Protein AF-A0A1Q8X0K1-F1 (afdb_monomer)

Mean predicted aligned error: 6.9 Å

Foldseek 3Di:
DDPVVVLVVLLVVLVVLLVVLVVCLVVVVLVVSVVSLVVSLVSLVPRPDLLSSLLSLLSSLLSCVSSVNPVVSVVSNVVSLVSLVPPPPLVSSLSSLVSSLVSCVVSVNVVSSVVSVVVNVD

Solvent-accessible surface area (backbone atoms only — not comparable to full-atom values): 6151 Å² total; per-residue (Å²): 138,54,75,66,56,61,50,50,50,45,54,52,48,31,52,53,33,49,53,50,24,56,51,28,51,75,71,64,38,56,71,59,21,50,56,39,44,54,51,24,44,56,44,22,73,68,44,84,50,51,53,59,20,21,40,41,26,25,51,41,16,37,51,31,44,72,75,67,38,50,72,58,15,50,54,33,39,53,51,18,49,54,44,26,68,69,40,83,50,64,66,59,20,49,53,25,40,53,41,35,30,52,38,25,54,74,56,67,38,60,72,61,26,50,55,42,51,54,67,65,76,108

InterPro domains:
  IPR011990 Tetratricopeptide-like helical domain superfamily [G3DSA:1.25.40.10] (1-122)

pLDDT: mean 80.06, std 11.61, range [51.97, 95.69]

Secondary structure (DSSP, 8-state):
--HHHHHHHHHHHHHHHHHHHHHHHHHT-HHHHHHHHHHHHHHHHT-SSHHHHHHHHHHHHHHHHHTT-HHHHHHHHHHHHHHHHT-SSHHHHHHHHHHHHHHHHHTT-HHHHHHHHHHHH-

Structure (mmCIF, N/CA/C/O backbone):
data_AF-A0A1Q8X0K1-F1
#
_entry.id   AF-A0A1Q8X0K1-F1
#
loop_
_atom_site.group_PDB
_atom_site.id
_atom_site.type_symbol
_atom_site.label_atom_id
_atom_site.label_alt_id
_atom_site.label_comp_id
_atom_site.label_asym_id
_atom_site.label_entity_id
_atom_site.label_seq_id
_atom_site.pdbx_PDB_ins_code
_atom_site.Cartn_x
_atom_site.Cartn_y
_atom_site.Cartn_z
_atom_site.occupancy
_atom_site.B_iso_or_equiv
_atom_site.auth_seq_id
_atom_site.auth_comp_id
_atom_site.auth_asym_id
_atom_site.auth_atom_id
_atom_site.pdbx_PDB_model_num
ATOM 1 N N . MET A 1 1 ? 26.775 3.082 4.727 1.00 51.97 1 MET A N 1
ATOM 2 C CA . MET A 1 1 ? 25.410 2.647 4.370 1.00 51.97 1 MET A CA 1
ATOM 3 C C . MET A 1 1 ? 25.112 3.097 2.954 1.00 51.97 1 MET A C 1
ATOM 5 O O . MET A 1 1 ? 25.018 4.285 2.679 1.00 51.97 1 MET A O 1
ATOM 9 N N . ASP A 1 2 ? 25.055 2.133 2.061 1.00 63.84 2 ASP A N 1
ATOM 10 C CA . ASP A 1 2 ? 24.779 2.228 0.635 1.00 63.84 2 ASP A CA 1
ATOM 11 C C . ASP A 1 2 ? 23.272 2.379 0.349 1.00 63.84 2 ASP A C 1
ATOM 13 O O . ASP A 1 2 ? 22.414 2.046 1.171 1.00 63.84 2 ASP A O 1
ATOM 17 N N . ALA A 1 3 ? 22.932 2.921 -0.826 1.00 58.97 3 ALA A N 1
ATOM 18 C CA . ALA A 1 3 ? 21.547 3.209 -1.212 1.00 58.97 3 ALA A CA 1
ATOM 19 C C . ALA A 1 3 ? 20.652 1.954 -1.219 1.00 58.97 3 ALA A C 1
ATOM 21 O O . ALA A 1 3 ? 19.461 2.056 -0.931 1.00 58.97 3 ALA A O 1
ATOM 22 N N . ALA A 1 4 ? 21.224 0.776 -1.492 1.00 58.09 4 ALA A N 1
ATOM 23 C CA . ALA A 1 4 ? 20.524 -0.505 -1.452 1.00 58.09 4 ALA A CA 1
ATOM 24 C C . ALA A 1 4 ? 20.075 -0.882 -0.028 1.00 58.09 4 ALA A C 1
ATOM 26 O O . ALA A 1 4 ? 18.938 -1.325 0.152 1.00 58.09 4 ALA A O 1
ATOM 27 N N . GLY A 1 5 ? 20.916 -0.627 0.983 1.00 61.31 5 GLY A N 1
ATOM 28 C CA . GLY A 1 5 ? 20.589 -0.846 2.393 1.00 61.31 5 GLY A CA 1
ATOM 29 C C . GLY A 1 5 ? 19.405 0.003 2.855 1.00 61.31 5 GLY A C 1
ATOM 30 O O . GLY A 1 5 ? 18.452 -0.529 3.410 1.00 61.31 5 GLY A O 1
ATOM 31 N N . GLN A 1 6 ? 19.388 1.298 2.516 1.00 61.44 6 GLN A N 1
ATOM 32 C CA . GLN A 1 6 ? 18.273 2.185 2.883 1.00 61.44 6 GLN A CA 1
ATOM 33 C C . GLN A 1 6 ? 16.952 1.864 2.159 1.00 61.44 6 GLN A C 1
ATOM 35 O O . GLN A 1 6 ? 15.883 2.277 2.606 1.00 61.44 6 GLN A O 1
ATOM 40 N N . ILE A 1 7 ? 17.000 1.219 0.988 1.00 59.47 7 ILE A N 1
ATOM 41 C CA . ILE A 1 7 ? 15.792 0.778 0.272 1.00 59.47 7 ILE A CA 1
ATOM 42 C C . ILE A 1 7 ? 15.248 -0.500 0.912 1.00 59.47 7 ILE A C 1
ATOM 44 O O . ILE A 1 7 ? 14.035 -0.625 1.065 1.00 59.47 7 ILE A O 1
ATOM 48 N N . LYS A 1 8 ? 16.131 -1.434 1.289 1.00 62.84 8 LYS A N 1
ATOM 49 C CA . LYS A 1 8 ? 15.742 -2.667 1.980 1.00 62.84 8 LYS A CA 1
ATOM 50 C C . LYS A 1 8 ? 15.114 -2.358 3.342 1.00 62.84 8 LYS A C 1
ATOM 52 O O . LYS A 1 8 ? 14.017 -2.831 3.600 1.00 62.84 8 LYS A O 1
ATOM 57 N N . ASP A 1 9 ? 15.749 -1.477 4.109 1.00 77.25 9 ASP A N 1
ATOM 58 C CA . ASP A 1 9 ? 15.280 -1.005 5.417 1.00 77.25 9 ASP A CA 1
ATOM 59 C C . ASP A 1 9 ? 13.871 -0.386 5.333 1.00 77.25 9 ASP A C 1
ATOM 61 O O . ASP A 1 9 ? 12.953 -0.779 6.044 1.00 77.25 9 ASP A O 1
ATOM 65 N N . ARG A 1 10 ? 13.625 0.491 4.347 1.00 81.44 10 ARG A N 1
ATOM 66 C CA . ARG A 1 10 ? 12.288 1.082 4.153 1.00 81.44 10 ARG A CA 1
ATOM 67 C C . ARG A 1 10 ? 11.222 0.071 3.740 1.00 81.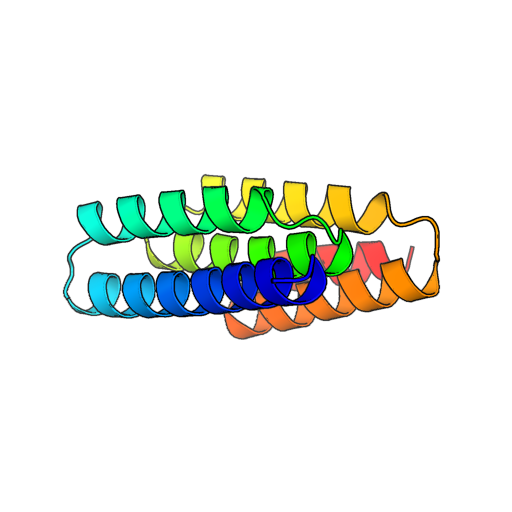44 10 ARG A C 1
ATOM 69 O O . ARG A 1 10 ? 10.071 0.234 4.124 1.00 81.44 10 ARG A O 1
ATOM 76 N N . GLN A 1 11 ? 11.567 -0.933 2.938 1.00 81.56 11 GLN A N 1
ATOM 77 C CA . GLN A 1 11 ? 10.602 -1.955 2.529 1.00 81.56 11 GLN A CA 1
ATOM 78 C C . GLN A 1 11 ? 10.232 -2.870 3.702 1.00 81.56 11 GLN A C 1
ATOM 80 O O . GLN A 1 11 ? 9.059 -3.172 3.893 1.00 81.56 11 GLN A O 1
ATOM 85 N N . GLU A 1 12 ? 11.223 -3.267 4.494 1.00 85.81 12 GLU A N 1
ATOM 86 C CA . GLU A 1 12 ? 11.029 -4.046 5.719 1.00 85.81 12 GLU A CA 1
ATOM 87 C C . GLU A 1 12 ? 10.219 -3.249 6.752 1.00 85.81 12 GLU A C 1
ATOM 89 O O . GLU A 1 12 ? 9.287 -3.775 7.353 1.00 85.81 12 GLU A O 1
ATOM 94 N N . CYS A 1 13 ? 10.465 -1.940 6.850 1.00 89.19 13 CYS A N 1
ATOM 95 C CA . CYS A 1 13 ? 9.675 -1.026 7.667 1.00 89.19 13 CYS A CA 1
ATOM 96 C C . CYS A 1 13 ? 8.194 -0.980 7.249 1.00 89.19 13 CYS A C 1
ATOM 98 O O . CYS A 1 13 ? 7.330 -1.055 8.117 1.00 89.19 13 CYS A O 1
ATOM 100 N N . VAL A 1 14 ? 7.873 -0.922 5.946 1.00 90.19 14 VAL A N 1
ATOM 101 C CA . VAL A 1 14 ? 6.467 -0.983 5.488 1.00 90.19 14 VAL A CA 1
ATOM 102 C C . VAL A 1 14 ? 5.802 -2.289 5.917 1.00 90.19 14 VAL A C 1
ATOM 104 O O . VAL A 1 14 ? 4.667 -2.249 6.379 1.00 90.19 14 VAL A O 1
ATOM 107 N N . GLN A 1 15 ? 6.497 -3.424 5.800 1.00 87.88 15 GLN A N 1
ATOM 108 C CA . GLN A 1 15 ? 5.940 -4.717 6.204 1.00 87.88 15 GLN A CA 1
ATOM 109 C C . GLN A 1 15 ? 5.616 -4.743 7.700 1.00 87.88 15 GLN A C 1
ATOM 111 O O . GLN A 1 15 ? 4.506 -5.096 8.078 1.00 87.88 15 GLN A O 1
ATOM 116 N N . ILE A 1 16 ? 6.554 -4.293 8.537 1.00 91.56 16 ILE A N 1
ATOM 117 C CA . ILE A 1 16 ? 6.353 -4.223 9.989 1.00 91.56 16 ILE A CA 1
ATOM 118 C C . ILE A 1 16 ? 5.159 -3.325 10.324 1.00 91.56 16 ILE A C 1
ATOM 120 O O . ILE A 1 16 ? 4.335 -3.684 11.158 1.00 91.56 16 ILE A O 1
ATOM 124 N N . LEU A 1 17 ? 5.042 -2.164 9.674 1.00 92.38 17 LEU A N 1
ATOM 125 C CA . LEU A 1 17 ? 3.926 -1.248 9.909 1.00 92.38 17 LEU A CA 1
ATOM 126 C C . LEU A 1 17 ? 2.584 -1.878 9.514 1.00 92.38 17 LEU A C 1
ATOM 128 O O . LEU A 1 17 ? 1.624 -1.754 10.264 1.00 92.38 17 LEU A O 1
ATOM 132 N N . VAL A 1 18 ? 2.523 -2.585 8.383 1.00 89.50 18 VAL A N 1
ATOM 133 C CA . VAL A 1 18 ? 1.327 -3.325 7.945 1.00 89.50 18 VAL A CA 1
ATOM 134 C C . VAL A 1 18 ? 0.921 -4.386 8.970 1.00 89.50 18 VAL A C 1
ATOM 136 O O . VAL A 1 18 ? -0.254 -4.469 9.331 1.00 89.50 18 VAL A O 1
ATOM 139 N N . ASP A 1 19 ? 1.884 -5.143 9.495 1.00 89.50 19 ASP A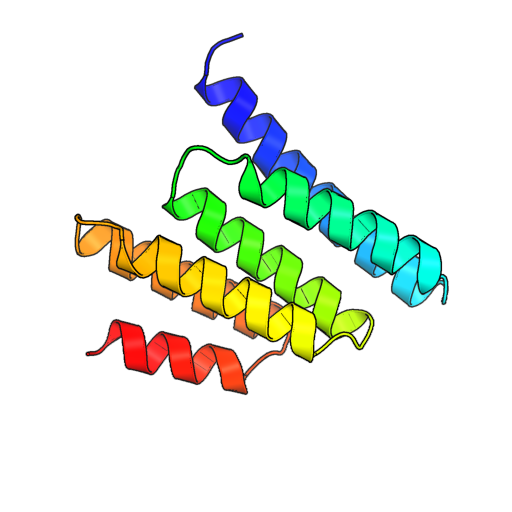 N 1
ATOM 140 C CA . ASP A 1 19 ? 1.625 -6.168 10.509 1.00 89.50 19 ASP A CA 1
ATOM 141 C C . ASP A 1 19 ? 1.103 -5.539 11.816 1.00 89.50 19 ASP A C 1
ATOM 143 O O . ASP A 1 19 ? 0.151 -6.043 12.416 1.00 89.50 19 ASP A O 1
ATOM 147 N N . VAL A 1 20 ? 1.668 -4.395 12.228 1.00 91.12 20 VAL A N 1
ATOM 148 C CA . VAL A 1 20 ? 1.199 -3.628 13.396 1.00 91.12 20 VAL A CA 1
ATOM 149 C C . VAL A 1 20 ? -0.241 -3.152 13.206 1.00 91.12 20 VAL A C 1
ATOM 151 O O . VAL A 1 20 ? -1.037 -3.290 14.133 1.00 91.12 20 VAL A O 1
ATOM 154 N N . VAL A 1 21 ? -0.615 -2.653 12.022 1.00 89.50 21 VAL A N 1
ATOM 155 C CA . VAL A 1 21 ? -2.013 -2.269 11.745 1.00 89.50 21 VAL A CA 1
ATOM 156 C C . VAL A 1 21 ? -2.946 -3.464 11.934 1.00 89.50 21 VAL A C 1
ATOM 158 O O . VAL A 1 21 ? -3.969 -3.332 12.604 1.00 89.50 21 VAL A O 1
ATOM 161 N N . GLY A 1 22 ? -2.576 -4.640 11.419 1.00 86.81 22 GLY A N 1
ATOM 162 C CA . GLY A 1 22 ? -3.369 -5.861 11.586 1.00 86.81 22 GLY A CA 1
ATOM 163 C C . GLY A 1 22 ? -3.573 -6.256 13.054 1.00 86.81 22 GLY A C 1
ATOM 164 O O . GLY A 1 22 ? -4.659 -6.702 13.427 1.00 86.81 22 GLY A O 1
ATOM 165 N N . ILE A 1 23 ? -2.563 -6.052 13.904 1.00 90.75 23 ILE A N 1
ATOM 166 C CA . ILE A 1 23 ? -2.660 -6.286 15.354 1.00 90.75 23 ILE A CA 1
ATOM 167 C C . ILE A 1 23 ? -3.606 -5.268 16.008 1.00 90.75 23 ILE A C 1
ATOM 169 O O . ILE A 1 23 ? -4.504 -5.667 16.749 1.00 90.75 23 ILE A O 1
ATOM 173 N N . LEU A 1 24 ? -3.457 -3.976 15.702 1.00 91.25 24 LEU A N 1
ATOM 174 C CA . LEU A 1 24 ? -4.302 -2.907 16.257 1.00 91.25 24 LEU A CA 1
ATOM 175 C C . LEU A 1 24 ? -5.777 -3.086 15.868 1.00 91.25 24 LEU A C 1
ATOM 177 O O . LEU A 1 24 ? -6.667 -2.914 16.700 1.00 91.25 24 LEU A O 1
ATOM 181 N N . VAL A 1 25 ? -6.049 -3.518 14.632 1.00 87.81 25 VAL A N 1
ATOM 182 C CA . VAL A 1 25 ? -7.407 -3.866 14.177 1.00 87.81 25 VAL A CA 1
ATOM 183 C C . VAL A 1 25 ? -7.998 -5.002 15.007 1.00 87.81 25 VAL A C 1
ATOM 185 O O . VAL A 1 25 ? -9.145 -4.906 15.440 1.00 87.81 25 VAL A O 1
ATOM 188 N N . GLN A 1 26 ? -7.223 -6.057 15.282 1.00 89.69 26 GLN A N 1
ATOM 189 C CA . GLN A 1 26 ? -7.677 -7.170 16.127 1.00 89.69 26 GLN A CA 1
ATOM 190 C C . GLN A 1 26 ? -7.943 -6.741 17.575 1.00 89.69 26 GLN A C 1
ATOM 192 O O . GLN A 1 26 ? -8.816 -7.308 18.230 1.00 89.69 26 GLN A O 1
ATOM 197 N N . MET A 1 27 ? -7.219 -5.734 18.067 1.00 91.56 27 MET A N 1
ATOM 198 C CA . MET A 1 27 ? -7.425 -5.139 19.391 1.00 91.56 27 MET A CA 1
ATOM 199 C C . MET A 1 27 ? -8.595 -4.141 19.431 1.00 91.56 27 MET A C 1
ATOM 201 O O . MET A 1 27 ? -9.016 -3.738 20.513 1.00 91.56 27 MET A O 1
ATOM 205 N N . GLY A 1 28 ? -9.159 -3.768 18.276 1.00 90.12 28 GLY A N 1
ATOM 206 C CA . GLY A 1 28 ? -10.223 -2.766 18.170 1.00 90.12 28 GLY A CA 1
ATOM 207 C C . GLY A 1 28 ? -9.725 -1.317 18.241 1.00 90.12 28 GLY A C 1
ATOM 208 O O . GLY A 1 28 ? -10.535 -0.394 18.348 1.00 90.12 28 GLY A O 1
ATOM 209 N N . GLU A 1 29 ? -8.415 -1.089 18.147 1.00 93.50 29 GLU A N 1
ATOM 210 C CA . GLU A 1 29 ? -7.776 0.229 18.227 1.00 93.50 29 GLU A CA 1
ATOM 211 C C . GLU A 1 29 ? -7.788 0.930 16.860 1.00 93.50 29 GLU A C 1
ATOM 213 O O . GLU A 1 29 ? -6.757 1.213 16.249 1.00 93.50 29 GLU A O 1
ATOM 218 N N . VAL A 1 30 ? -8.992 1.222 16.354 1.00 86.44 30 VAL A N 1
ATOM 219 C CA . VAL A 1 30 ? -9.200 1.742 14.990 1.00 86.44 30 VAL A CA 1
ATOM 220 C C . VAL A 1 30 ? -8.439 3.052 14.741 1.00 86.44 30 VAL A C 1
ATOM 222 O O . VAL A 1 30 ? -7.794 3.200 13.704 1.00 86.44 30 VAL A O 1
ATOM 225 N N . ALA A 1 31 ? -8.449 3.991 15.690 1.00 91.31 31 ALA A N 1
ATOM 226 C CA . ALA A 1 31 ? -7.773 5.281 15.522 1.00 91.31 31 ALA A CA 1
ATOM 227 C C . ALA A 1 31 ? -6.245 5.140 15.395 1.00 91.31 31 ALA A C 1
ATOM 229 O O . ALA A 1 31 ? -5.631 5.776 14.538 1.00 91.31 31 ALA A O 1
ATOM 230 N N . GLU A 1 32 ? -5.638 4.274 16.208 1.00 92.50 32 GLU A N 1
ATOM 231 C CA . GLU A 1 32 ? -4.198 4.007 16.158 1.00 92.50 32 GLU A CA 1
ATOM 232 C C . GLU A 1 32 ? -3.835 3.218 14.900 1.00 92.50 32 GLU A C 1
ATOM 234 O O . GLU A 1 32 ? -2.865 3.548 14.216 1.00 92.50 32 GLU A O 1
ATOM 239 N N . SER A 1 33 ? -4.667 2.242 14.524 1.00 90.38 33 SER A N 1
ATOM 240 C CA . SER A 1 33 ? -4.496 1.464 13.296 1.00 90.38 33 SER A CA 1
ATOM 241 C C . SER A 1 33 ? -4.461 2.361 12.049 1.00 90.38 33 SER A C 1
ATOM 243 O O . SER A 1 33 ? -3.594 2.196 11.189 1.00 90.38 33 SER A O 1
ATOM 245 N N . ARG A 1 34 ? -5.313 3.396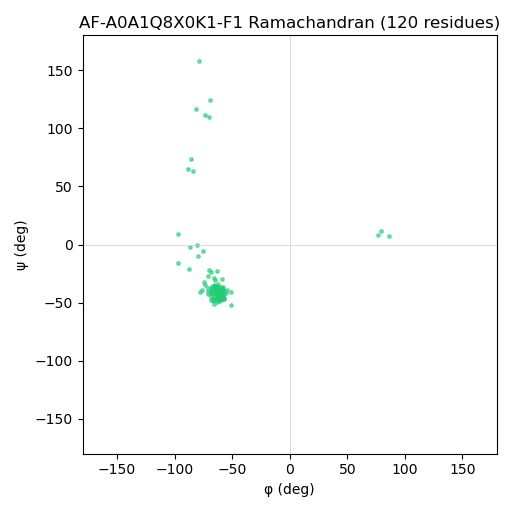 11.999 1.00 93.00 34 ARG A N 1
ATOM 246 C CA . ARG A 1 34 ? -5.305 4.407 10.935 1.00 93.00 34 ARG A CA 1
ATOM 247 C C . ARG A 1 34 ? -4.007 5.212 10.929 1.00 93.00 34 ARG A C 1
ATOM 249 O O . ARG A 1 34 ? -3.395 5.382 9.878 1.00 93.00 34 ARG A O 1
ATOM 256 N N . GLN A 1 35 ? -3.559 5.683 12.091 1.00 94.44 35 GLN A N 1
ATOM 257 C CA . GLN A 1 35 ? -2.325 6.464 12.186 1.00 94.44 35 GLN A CA 1
ATOM 258 C C . GLN A 1 35 ? -1.109 5.658 11.702 1.00 94.44 35 GLN A C 1
ATOM 260 O O . GLN A 1 35 ? -0.267 6.176 10.966 1.00 94.44 35 GLN A O 1
ATOM 265 N N . VAL A 1 36 ? -1.023 4.376 12.067 1.00 94.19 36 VAL A N 1
ATOM 266 C CA . VAL A 1 36 ? 0.054 3.494 11.599 1.00 94.19 36 VAL A CA 1
ATOM 267 C C . VAL A 1 36 ? -0.063 3.224 10.092 1.00 94.19 36 VAL A C 1
ATOM 269 O O . VAL A 1 36 ? 0.959 3.246 9.399 1.00 94.19 36 VAL A O 1
ATOM 272 N N . ALA A 1 37 ? -1.275 3.064 9.552 1.00 92.38 37 ALA A N 1
ATOM 273 C CA . ALA A 1 37 ? -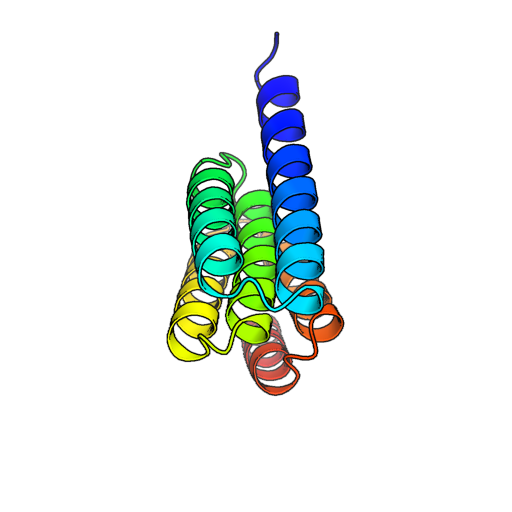1.498 2.924 8.109 1.00 92.38 37 ALA A CA 1
ATOM 274 C C . ALA A 1 37 ? -1.019 4.161 7.320 1.00 92.38 37 ALA A C 1
ATOM 276 O O . ALA A 1 37 ? -0.354 4.023 6.289 1.00 92.38 37 ALA A O 1
ATOM 277 N N . GLU A 1 38 ? -1.249 5.374 7.829 1.00 95.69 38 GLU A N 1
ATOM 278 C CA . GLU A 1 38 ? -0.745 6.617 7.225 1.00 95.69 38 GLU A CA 1
ATOM 279 C C . GLU A 1 38 ? 0.798 6.693 7.243 1.00 95.69 38 GLU A C 1
ATOM 281 O O . GLU A 1 38 ? 1.428 7.128 6.268 1.00 95.69 38 GLU A O 1
ATOM 286 N N . ILE A 1 39 ? 1.441 6.209 8.312 1.00 94.19 39 ILE A N 1
ATOM 287 C CA . ILE A 1 39 ? 2.910 6.103 8.387 1.00 94.19 39 ILE A CA 1
ATOM 288 C C . ILE A 1 39 ? 3.428 5.086 7.360 1.00 94.19 39 ILE A C 1
ATOM 290 O O . ILE A 1 39 ? 4.427 5.353 6.675 1.00 94.19 39 ILE A O 1
ATOM 294 N N . ALA A 1 40 ? 2.743 3.950 7.204 1.00 93.56 40 ALA A N 1
ATOM 295 C CA . ALA A 1 40 ? 3.072 2.944 6.199 1.00 93.56 40 ALA A CA 1
ATOM 296 C C . ALA A 1 40 ? 2.965 3.526 4.781 1.00 93.56 40 ALA A C 1
ATOM 298 O O . ALA A 1 40 ? 3.895 3.373 3.984 1.00 93.56 40 ALA A O 1
ATOM 299 N N . LEU A 1 41 ? 1.905 4.290 4.495 1.00 95.25 41 LEU A N 1
ATOM 300 C CA . LEU A 1 41 ? 1.701 4.983 3.220 1.00 95.25 41 LEU A CA 1
ATOM 301 C C . LEU A 1 41 ? 2.821 5.983 2.914 1.00 95.25 41 LEU A C 1
ATOM 303 O O . LEU A 1 41 ? 3.391 5.988 1.818 1.00 95.25 41 LEU A O 1
ATOM 307 N N . SER A 1 42 ? 3.178 6.821 3.887 1.00 94.56 42 SER A N 1
ATOM 308 C CA . SER A 1 42 ? 4.278 7.784 3.755 1.00 94.56 42 SER A CA 1
ATOM 309 C C . SER A 1 42 ? 5.617 7.084 3.497 1.00 94.56 42 SER A C 1
ATOM 311 O O . SER A 1 42 ? 6.402 7.507 2.641 1.00 94.56 42 SER A O 1
ATOM 313 N N . THR A 1 43 ? 5.863 5.967 4.182 1.00 92.50 43 THR A N 1
ATOM 314 C CA . THR A 1 43 ? 7.084 5.165 4.022 1.00 92.50 43 THR A CA 1
ATOM 315 C C . THR A 1 43 ? 7.138 4.493 2.651 1.00 92.50 43 THR A C 1
ATOM 317 O O . THR A 1 43 ? 8.159 4.599 1.964 1.00 92.50 43 THR A O 1
ATOM 320 N N . ALA A 1 44 ? 6.031 3.894 2.203 1.00 92.94 44 ALA A N 1
ATOM 321 C CA . ALA A 1 44 ? 5.902 3.304 0.874 1.00 92.94 44 ALA A CA 1
ATOM 322 C C . ALA A 1 44 ? 6.160 4.345 -0.224 1.00 92.94 44 ALA A C 1
ATOM 324 O O . ALA A 1 44 ? 6.945 4.101 -1.141 1.00 92.94 44 ALA A O 1
ATOM 325 N N . ASN A 1 45 ? 5.603 5.552 -0.090 1.00 92.56 45 ASN A N 1
ATOM 326 C CA . ASN A 1 45 ? 5.799 6.641 -1.048 1.00 92.56 45 ASN A CA 1
ATOM 327 C C . ASN A 1 45 ? 7.252 7.124 -1.176 1.00 92.56 45 ASN A C 1
ATOM 329 O O . ASN A 1 45 ? 7.627 7.680 -2.210 1.00 92.56 45 ASN A O 1
ATOM 333 N N . ARG A 1 46 ? 8.089 6.890 -0.160 1.00 91.12 46 ARG A N 1
ATOM 334 C CA . ARG A 1 46 ? 9.519 7.243 -0.161 1.00 91.12 46 ARG A CA 1
ATOM 335 C C . ARG A 1 46 ? 10.411 6.165 -0.786 1.00 91.12 46 ARG A C 1
ATOM 337 O O . ARG A 1 46 ? 11.627 6.365 -0.884 1.00 91.12 46 ARG A O 1
ATOM 344 N N . LEU A 1 47 ? 9.854 5.029 -1.210 1.00 89.00 47 LEU A N 1
ATOM 345 C CA . LEU A 1 47 ? 10.608 3.996 -1.917 1.00 89.00 47 LEU A CA 1
ATOM 346 C C . LEU A 1 47 ? 11.015 4.488 -3.311 1.00 89.00 47 LEU A C 1
ATOM 348 O O . LEU A 1 47 ? 10.184 4.879 -4.125 1.00 89.00 47 LEU A O 1
ATOM 352 N N . LYS A 1 48 ? 12.323 4.439 -3.590 1.00 87.75 48 LYS A N 1
ATOM 353 C CA . LYS A 1 48 ? 12.897 4.933 -4.853 1.00 87.75 48 LYS A CA 1
ATOM 354 C C . LYS A 1 48 ? 12.634 4.017 -6.046 1.00 87.75 48 LYS A C 1
ATOM 356 O O . LYS A 1 48 ? 12.554 4.497 -7.167 1.00 87.75 48 LYS A O 1
ATOM 361 N N . ALA A 1 49 ? 12.563 2.706 -5.815 1.00 86.44 49 ALA A N 1
ATOM 362 C CA . ALA A 1 49 ? 12.354 1.732 -6.880 1.00 86.44 49 ALA A CA 1
ATOM 363 C C . ALA A 1 49 ? 10.852 1.650 -7.214 1.00 86.44 49 ALA A C 1
ATOM 365 O O . ALA A 1 49 ? 10.095 1.223 -6.337 1.00 86.44 49 ALA A O 1
ATOM 366 N N . PRO A 1 50 ? 10.414 2.001 -8.441 1.00 85.75 50 PRO A N 1
ATOM 367 C CA . PRO A 1 50 ? 8.995 2.041 -8.811 1.00 85.75 50 PRO A CA 1
ATOM 368 C C . PRO A 1 50 ? 8.270 0.717 -8.563 1.00 85.75 50 PRO A C 1
ATOM 370 O O . PRO A 1 50 ? 7.187 0.704 -7.988 1.00 85.75 50 PRO A O 1
ATOM 373 N N . GLN A 1 51 ? 8.912 -0.408 -8.893 1.00 82.06 51 GLN A N 1
ATOM 374 C CA . GLN A 1 51 ? 8.363 -1.752 -8.685 1.00 82.06 51 GLN A CA 1
ATOM 375 C C . GLN A 1 51 ? 8.102 -2.028 -7.199 1.00 82.06 51 GLN A C 1
ATOM 377 O O . GLN A 1 51 ? 7.043 -2.525 -6.828 1.00 82.06 51 GLN A O 1
ATOM 382 N N . ARG A 1 52 ? 9.064 -1.677 -6.333 1.00 84.31 52 ARG A N 1
ATOM 383 C CA . ARG A 1 52 ? 8.942 -1.876 -4.880 1.00 84.31 52 ARG A CA 1
ATOM 384 C C . ARG A 1 52 ? 7.931 -0.919 -4.269 1.00 84.31 52 ARG A C 1
ATOM 386 O O . ARG A 1 52 ? 7.201 -1.314 -3.371 1.00 84.31 52 ARG A O 1
ATOM 393 N N . ARG A 1 53 ? 7.882 0.323 -4.758 1.00 89.75 53 ARG A N 1
ATOM 394 C CA . ARG A 1 53 ? 6.895 1.317 -4.336 1.00 89.75 53 ARG A CA 1
ATOM 395 C C . ARG A 1 53 ? 5.480 0.847 -4.656 1.00 89.75 53 ARG A C 1
ATOM 397 O O . ARG A 1 53 ? 4.646 0.859 -3.764 1.00 89.75 53 ARG A O 1
ATOM 404 N N . ALA A 1 54 ? 5.231 0.378 -5.878 1.00 88.31 54 ALA A N 1
ATOM 405 C CA . ALA A 1 54 ? 3.927 -0.145 -6.278 1.00 88.31 54 ALA A CA 1
ATOM 406 C C . ALA A 1 54 ? 3.504 -1.342 -5.402 1.00 88.31 54 ALA A C 1
ATOM 408 O O . ALA A 1 54 ? 2.402 -1.351 -4.862 1.00 88.31 54 ALA A O 1
ATOM 409 N N . GLN A 1 55 ? 4.405 -2.305 -5.169 1.00 84.56 55 GLN A N 1
ATOM 410 C CA . GLN A 1 55 ? 4.138 -3.442 -4.275 1.00 84.56 55 GLN A CA 1
ATOM 411 C C . GLN A 1 55 ? 3.841 -3.006 -2.832 1.00 84.56 55 GLN A C 1
ATOM 413 O O . GLN A 1 55 ? 2.890 -3.491 -2.227 1.00 84.56 55 GLN A O 1
ATOM 418 N N . ALA A 1 56 ? 4.627 -2.075 -2.287 1.00 89.69 56 ALA A N 1
ATOM 419 C CA . ALA A 1 56 ? 4.422 -1.549 -0.941 1.00 89.69 56 ALA A CA 1
ATOM 420 C C . ALA A 1 56 ? 3.081 -0.825 -0.794 1.00 89.69 56 ALA A C 1
ATOM 422 O O . ALA A 1 56 ? 2.400 -1.011 0.208 1.00 89.69 56 ALA A O 1
ATOM 423 N N . LEU A 1 57 ? 2.681 -0.046 -1.801 1.00 90.94 57 LEU A N 1
ATOM 424 C CA . LEU A 1 57 ? 1.387 0.631 -1.805 1.00 90.94 57 LEU A CA 1
ATOM 425 C C . LEU A 1 57 ? 0.221 -0.365 -1.782 1.00 90.94 57 LEU A C 1
ATOM 427 O O . LEU A 1 57 ? -0.731 -0.124 -1.058 1.00 90.94 57 LEU A O 1
ATOM 431 N N . VAL A 1 58 ? 0.307 -1.513 -2.458 1.00 86.56 58 VAL A N 1
ATOM 432 C CA . VAL A 1 58 ? -0.755 -2.537 -2.363 1.00 86.56 58 VAL A CA 1
ATOM 433 C C . VAL A 1 58 ? -0.853 -3.183 -0.986 1.00 86.56 58 VAL A C 1
ATOM 435 O O . VAL A 1 58 ? -1.950 -3.465 -0.515 1.00 86.56 58 VAL A O 1
ATOM 438 N N . MET A 1 59 ? 0.268 -3.401 -0.300 1.00 87.44 59 MET A N 1
ATOM 439 C CA . MET A 1 59 ? 0.200 -3.876 1.087 1.00 87.44 59 MET A CA 1
ATOM 440 C C . MET A 1 59 ? -0.485 -2.836 1.984 1.00 87.44 59 MET A C 1
ATOM 442 O O . MET A 1 59 ? -1.294 -3.184 2.839 1.00 87.44 59 MET A O 1
ATOM 446 N N . VAL A 1 60 ? -0.199 -1.552 1.743 1.00 91.19 60 VAL A N 1
ATOM 447 C CA . VAL A 1 60 ? -0.816 -0.436 2.464 1.00 91.19 60 VAL A CA 1
ATOM 448 C C . VAL A 1 60 ? -2.307 -0.291 2.140 1.00 91.19 60 VAL A C 1
ATOM 450 O O . VAL A 1 60 ? -3.099 -0.071 3.051 1.00 91.19 60 VAL A O 1
ATOM 453 N N . SER A 1 61 ? -2.731 -0.444 0.884 1.00 87.56 61 SER A N 1
ATOM 454 C CA . SER A 1 61 ? -4.158 -0.369 0.540 1.00 87.56 61 SER A CA 1
ATOM 455 C C . SER A 1 61 ? -4.952 -1.444 1.273 1.00 87.5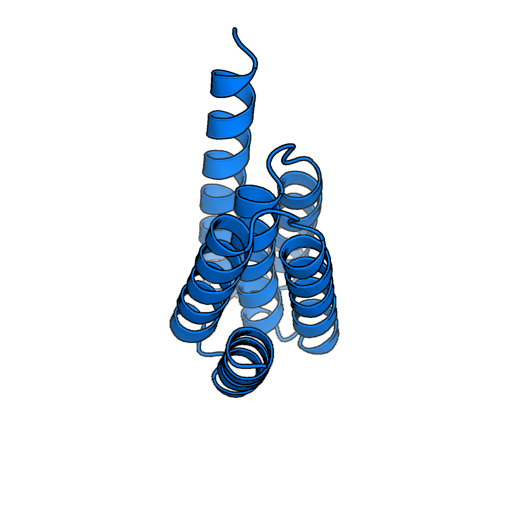6 61 SER A C 1
ATOM 457 O O . SER A 1 61 ? -5.985 -1.164 1.872 1.00 87.56 61 SER A O 1
ATOM 459 N N . GLY A 1 62 ? -4.393 -2.651 1.345 1.00 83.44 62 GLY A N 1
ATOM 460 C CA . GLY A 1 62 ? -5.006 -3.750 2.062 1.00 83.44 62 GLY A CA 1
ATOM 461 C C . GLY A 1 62 ? -5.273 -3.465 3.543 1.00 83.44 62 GLY A C 1
ATOM 462 O O . GLY A 1 62 ? -6.306 -3.882 4.068 1.00 83.44 62 GLY A O 1
ATOM 463 N N . VAL A 1 63 ? -4.390 -2.728 4.226 1.00 87.31 63 VAL A N 1
ATOM 464 C CA . VAL A 1 63 ? -4.662 -2.334 5.617 1.00 87.31 63 VAL A CA 1
ATOM 465 C C . VAL A 1 63 ? -5.729 -1.247 5.718 1.00 87.31 63 VAL A C 1
ATOM 467 O O . VAL A 1 63 ? -6.551 -1.318 6.627 1.00 87.31 63 VAL A O 1
ATOM 470 N N . PHE A 1 64 ? -5.796 -0.310 4.763 1.00 86.56 64 PHE A N 1
ATOM 471 C CA . PHE A 1 64 ? -6.908 0.647 4.671 1.00 86.56 64 PHE A CA 1
ATOM 472 C C . PHE A 1 64 ? -8.255 -0.070 4.471 1.00 86.56 64 PHE A C 1
ATOM 474 O O . PHE A 1 64 ? -9.244 0.285 5.110 1.00 86.56 64 PHE A O 1
ATOM 481 N N . GLY A 1 65 ? -8.288 -1.142 3.674 1.00 82.06 65 GLY A N 1
ATOM 482 C CA . GLY A 1 65 ? -9.462 -2.010 3.545 1.00 82.06 65 GLY A CA 1
ATOM 483 C C . GLY A 1 65 ? -9.854 -2.689 4.864 1.00 82.06 65 GLY A C 1
ATOM 484 O O . GLY A 1 65 ? -11.028 -2.687 5.233 1.00 82.06 65 GLY A O 1
ATOM 485 N N . GLN A 1 66 ? -8.878 -3.206 5.621 1.00 81.12 66 GLN A N 1
ATOM 486 C CA . GLN A 1 66 ? -9.114 -3.859 6.920 1.00 81.12 66 GLN A CA 1
ATOM 487 C C . GLN A 1 66 ? -9.681 -2.911 7.985 1.00 81.12 66 GLN A C 1
ATOM 489 O O . GLN A 1 66 ? -10.523 -3.330 8.778 1.00 81.12 66 GLN A O 1
ATOM 494 N N . ILE A 1 67 ? -9.261 -1.642 7.995 1.00 85.56 67 ILE A N 1
ATOM 495 C CA . ILE A 1 67 ? -9.795 -0.620 8.917 1.00 85.56 67 ILE A CA 1
ATOM 496 C C . ILE A 1 67 ? -11.136 -0.025 8.441 1.00 85.56 67 ILE A C 1
ATOM 498 O O . ILE A 1 67 ? -11.703 0.829 9.118 1.00 85.56 67 ILE A O 1
ATOM 502 N N . GLY A 1 68 ? -11.658 -0.467 7.289 1.00 81.25 68 GLY A N 1
ATOM 503 C CA . GLY A 1 68 ? -12.929 -0.009 6.717 1.00 81.25 68 GLY A CA 1
ATOM 504 C C . GLY A 1 68 ? -12.836 1.254 5.852 1.00 81.25 68 GLY A C 1
ATOM 505 O O . GLY A 1 68 ? -13.862 1.766 5.404 1.00 81.25 68 GLY A O 1
ATOM 506 N N . GLU A 1 69 ? -11.633 1.750 5.566 1.00 86.12 69 GLU A N 1
ATOM 507 C CA . GLU A 1 69 ? -11.384 2.929 4.728 1.00 86.12 69 GLU A CA 1
ATOM 508 C C . GLU A 1 69 ? -11.251 2.549 3.247 1.00 86.12 69 GLU A C 1
ATOM 510 O O . GLU A 1 69 ? -10.207 2.704 2.614 1.00 86.12 69 GLU A O 1
ATOM 515 N N . VAL A 1 70 ? -12.349 2.046 2.681 1.00 79.38 70 VAL A N 1
ATOM 516 C CA . VAL A 1 70 ? -12.406 1.513 1.307 1.00 79.38 70 VAL A CA 1
ATOM 517 C C . VAL A 1 70 ? -12.021 2.556 0.252 1.00 79.38 70 VAL A C 1
ATOM 519 O O . VAL A 1 70 ? -11.296 2.240 -0.690 1.00 79.38 70 VAL A O 1
ATOM 522 N N . ASP A 1 71 ? -12.467 3.805 0.411 1.00 82.31 71 ASP A N 1
ATOM 523 C CA . ASP A 1 71 ? -12.139 4.878 -0.537 1.00 82.31 71 ASP A CA 1
ATOM 524 C C . ASP A 1 71 ? -10.637 5.191 -0.554 1.00 82.31 71 ASP A C 1
ATOM 526 O O . ASP A 1 71 ? -10.068 5.461 -1.614 1.00 82.31 71 ASP A O 1
ATOM 530 N N . GLU A 1 72 ? -9.981 5.127 0.607 1.00 86.69 72 GLU A N 1
ATOM 531 C CA . GLU A 1 72 ? -8.542 5.359 0.706 1.00 86.69 72 GLU A CA 1
ATOM 532 C C . GLU A 1 72 ? -7.755 4.147 0.191 1.00 86.69 72 GLU A C 1
ATOM 534 O O . GLU A 1 72 ? -6.806 4.332 -0.571 1.00 86.69 72 GLU A O 1
ATOM 539 N N . SER A 1 73 ? -8.207 2.916 0.481 1.00 83.31 73 SER A N 1
ATOM 540 C CA . SER A 1 73 ? -7.657 1.693 -0.132 1.00 83.31 73 SER A CA 1
ATOM 541 C C . SER A 1 73 ? -7.622 1.824 -1.656 1.00 83.31 73 SER A C 1
ATOM 543 O O . SER A 1 73 ? -6.549 1.727 -2.263 1.00 83.31 73 SER A O 1
ATOM 545 N N . ARG A 1 74 ? -8.755 2.182 -2.279 1.00 79.31 74 ARG A N 1
ATOM 546 C CA . ARG A 1 74 ? -8.842 2.354 -3.735 1.00 79.31 74 ARG A CA 1
ATOM 547 C C . ARG A 1 74 ? -7.855 3.398 -4.261 1.00 79.31 74 ARG A C 1
ATOM 549 O O . ARG A 1 74 ? -7.138 3.124 -5.220 1.00 79.31 74 ARG A O 1
ATOM 556 N N . ARG A 1 75 ? -7.759 4.571 -3.630 1.00 87.19 75 ARG A N 1
ATOM 557 C CA . ARG A 1 75 ? -6.810 5.628 -4.048 1.00 87.19 75 ARG A CA 1
ATOM 558 C C . ARG A 1 75 ? -5.357 5.167 -4.002 1.00 87.19 75 ARG A C 1
ATOM 560 O O . ARG A 1 75 ? -4.548 5.526 -4.867 1.00 87.19 75 ARG A O 1
ATOM 567 N N . VAL A 1 76 ? -5.008 4.377 -2.989 1.00 88.12 76 VAL A N 1
ATOM 568 C CA . VAL A 1 76 ? -3.663 3.818 -2.845 1.00 88.12 76 VAL A CA 1
ATOM 569 C C . VAL A 1 76 ? -3.393 2.779 -3.943 1.00 88.12 76 VAL A C 1
ATOM 571 O O . VAL A 1 76 ? -2.310 2.805 -4.539 1.00 88.12 76 VAL A O 1
ATOM 574 N N . VAL A 1 77 ? -4.373 1.933 -4.286 1.00 82.38 77 VAL A N 1
ATOM 575 C CA . VAL A 1 77 ? -4.290 0.992 -5.422 1.00 82.38 77 VAL A CA 1
ATOM 576 C C . VAL A 1 77 ? -4.122 1.728 -6.750 1.00 82.38 77 VAL A C 1
ATOM 578 O O . VAL A 1 77 ? -3.220 1.398 -7.521 1.00 82.38 77 VAL A O 1
ATOM 581 N N . GLU A 1 78 ? -4.921 2.762 -7.010 1.00 83.69 78 GLU A N 1
ATOM 582 C CA . GLU A 1 78 ? -4.819 3.588 -8.221 1.00 83.69 78 GLU A CA 1
ATOM 583 C C . GLU A 1 78 ? -3.429 4.228 -8.353 1.00 83.69 78 GLU A C 1
ATOM 585 O O . GLU A 1 78 ? -2.828 4.224 -9.432 1.00 83.69 78 GLU A O 1
ATOM 590 N N . SER A 1 79 ? -2.861 4.711 -7.244 1.00 89.75 79 SER A N 1
ATOM 591 C CA . SER A 1 79 ? -1.486 5.223 -7.224 1.00 89.75 79 SER A CA 1
ATOM 592 C C . SER A 1 79 ? -0.460 4.133 -7.538 1.00 89.75 79 SER A C 1
ATOM 594 O O . SER A 1 79 ? 0.483 4.371 -8.298 1.00 89.75 79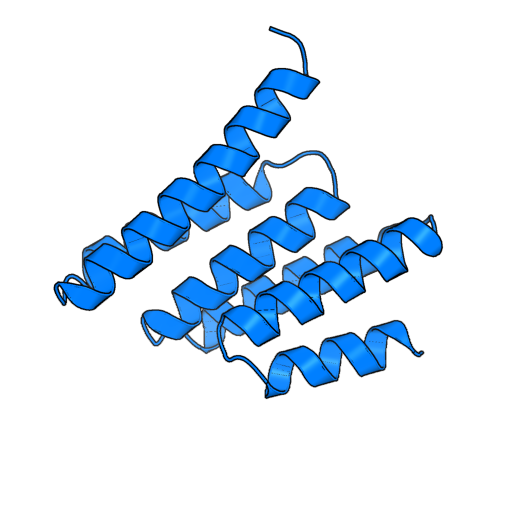 SER A O 1
ATOM 596 N N . ALA A 1 80 ? -0.636 2.928 -6.991 1.00 86.62 80 ALA A N 1
ATOM 597 C CA . ALA A 1 80 ? 0.239 1.794 -7.271 1.00 86.62 80 ALA A CA 1
ATOM 598 C C . ALA A 1 80 ? 0.190 1.385 -8.753 1.00 86.62 80 ALA A C 1
ATOM 600 O O . ALA A 1 80 ? 1.237 1.136 -9.357 1.00 86.62 80 ALA A O 1
ATOM 601 N N . LEU A 1 81 ? -1.005 1.381 -9.352 1.00 83.56 81 LEU A N 1
ATOM 602 C CA . LEU A 1 81 ? -1.219 1.100 -10.772 1.00 83.56 81 LEU A CA 1
ATOM 603 C C . LEU A 1 81 ? -0.597 2.163 -11.669 1.00 83.56 81 LEU A C 1
ATOM 605 O O . LEU A 1 81 ? 0.095 1.819 -12.625 1.00 83.56 81 LEU A O 1
ATOM 609 N N . SER A 1 82 ? -0.777 3.442 -11.337 1.00 87.12 82 SER A N 1
ATOM 610 C CA . SER A 1 82 ? -0.158 4.555 -12.063 1.00 87.12 82 SER A CA 1
ATOM 611 C C . SER A 1 82 ? 1.369 4.425 -12.086 1.00 87.12 82 SER A C 1
ATOM 613 O O . SER A 1 82 ? 1.9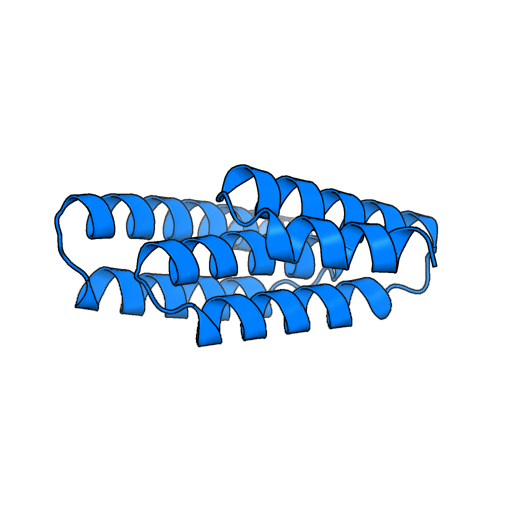91 4.488 -13.148 1.00 87.12 82 SER A O 1
ATOM 615 N N . ILE A 1 83 ? 1.982 4.125 -10.935 1.00 87.06 83 ILE A N 1
ATOM 616 C CA . ILE A 1 83 ? 3.432 3.903 -10.831 1.00 87.06 83 ILE A CA 1
ATOM 617 C C . ILE A 1 83 ? 3.865 2.677 -11.638 1.00 87.06 83 ILE A C 1
ATOM 619 O O . I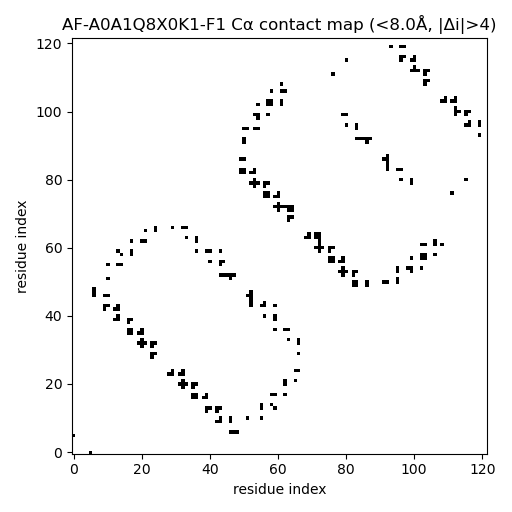LE A 1 83 ? 4.885 2.731 -12.324 1.00 87.06 83 ILE A O 1
ATOM 623 N N . ALA A 1 84 ? 3.112 1.576 -11.574 1.00 82.81 84 ALA A N 1
ATOM 624 C CA . ALA A 1 84 ? 3.415 0.379 -12.351 1.00 82.81 84 ALA A CA 1
ATOM 625 C C . ALA A 1 84 ? 3.321 0.642 -13.864 1.00 82.81 84 ALA A C 1
ATOM 627 O O . ALA A 1 84 ? 4.187 0.195 -14.615 1.00 82.81 84 ALA A O 1
ATOM 628 N N . GLY A 1 85 ? 2.323 1.411 -14.309 1.00 80.06 85 GLY A N 1
ATOM 629 C CA . GLY A 1 85 ? 2.125 1.797 -15.707 1.00 80.06 85 GLY A CA 1
ATOM 630 C C . GLY A 1 85 ? 3.228 2.702 -16.266 1.00 80.06 85 GLY A C 1
ATOM 631 O O . GLY A 1 85 ? 3.532 2.619 -17.454 1.00 80.06 85 GLY A O 1
ATOM 632 N N . GLN A 1 86 ? 3.870 3.506 -15.414 1.00 83.56 86 GLN A N 1
ATOM 633 C CA . GLN A 1 86 ? 5.013 4.360 -15.771 1.00 83.56 86 GLN A CA 1
ATOM 634 C C . GLN A 1 86 ? 6.337 3.593 -15.937 1.00 83.56 86 GLN A C 1
ATOM 636 O O . GLN A 1 86 ? 7.344 4.183 -16.328 1.00 83.56 86 GLN A O 1
ATOM 641 N N . ILE A 1 87 ? 6.376 2.291 -15.641 1.00 83.31 87 ILE A N 1
ATOM 642 C CA . ILE A 1 87 ? 7.571 1.473 -15.862 1.00 83.31 87 ILE A CA 1
ATOM 643 C C . ILE A 1 87 ? 7.721 1.209 -17.366 1.00 83.31 87 ILE A C 1
ATOM 645 O O . ILE A 1 87 ? 6.937 0.465 -17.952 1.00 83.31 87 ILE A O 1
ATOM 649 N N . GLU A 1 88 ? 8.757 1.791 -17.976 1.00 79.94 88 GLU A N 1
ATOM 650 C CA . GLU A 1 88 ? 9.047 1.654 -19.414 1.00 79.94 88 GLU A CA 1
ATOM 651 C C . GLU A 1 88 ? 9.386 0.212 -19.830 1.00 79.94 88 GLU A C 1
ATOM 653 O O . GLU A 1 88 ? 9.011 -0.235 -20.914 1.00 79.94 88 GLU A O 1
ATOM 658 N N . ASP A 1 89 ? 10.079 -0.542 -18.968 1.00 79.31 89 ASP A N 1
ATOM 659 C CA . ASP A 1 89 ? 10.366 -1.954 -19.221 1.00 79.31 89 ASP A CA 1
ATOM 660 C C . ASP A 1 89 ? 9.083 -2.779 -19.104 1.00 79.31 89 ASP A C 1
ATOM 662 O O . ASP A 1 89 ? 8.582 -3.013 -18.004 1.00 79.31 89 ASP A O 1
ATOM 666 N N . ILE A 1 90 ? 8.595 -3.280 -20.240 1.00 74.75 90 ILE A N 1
ATOM 667 C CA . ILE A 1 90 ? 7.404 -4.133 -20.328 1.00 74.75 90 ILE A CA 1
ATOM 668 C C . ILE A 1 90 ? 7.490 -5.302 -19.344 1.00 74.75 90 ILE A C 1
ATOM 670 O O . ILE A 1 90 ? 6.503 -5.605 -18.678 1.00 74.75 90 ILE A O 1
ATOM 674 N N . ARG A 1 91 ? 8.666 -5.929 -19.187 1.00 72.25 91 ARG A N 1
ATOM 675 C CA . ARG A 1 91 ? 8.829 -7.034 -18.230 1.00 72.25 91 ARG A CA 1
ATOM 676 C C . ARG A 1 91 ? 8.683 -6.534 -16.798 1.00 72.25 91 ARG A C 1
ATOM 678 O O . ARG A 1 91 ? 7.920 -7.118 -16.033 1.00 72.25 91 ARG A O 1
ATOM 685 N N . GLY A 1 92 ? 9.369 -5.454 -16.435 1.00 67.25 92 GLY A N 1
ATOM 686 C CA . GLY A 1 92 ? 9.250 -4.799 -15.133 1.00 67.25 92 GLY A CA 1
ATOM 687 C C . GLY A 1 92 ? 7.826 -4.342 -14.808 1.00 67.25 92 GLY A C 1
ATOM 688 O O . GLY A 1 92 ? 7.391 -4.498 -13.667 1.00 67.25 92 GLY A O 1
ATOM 689 N N . ARG A 1 93 ? 7.084 -3.844 -15.801 1.00 73.25 93 ARG A N 1
ATOM 690 C CA . ARG A 1 93 ? 5.670 -3.473 -15.691 1.00 73.25 93 ARG A CA 1
ATOM 691 C C . ARG A 1 93 ? 4.795 -4.693 -15.430 1.00 73.25 93 ARG A C 1
ATOM 693 O O . ARG A 1 93 ? 4.062 -4.704 -14.447 1.00 73.25 93 ARG A O 1
ATOM 700 N N . THR A 1 94 ? 4.917 -5.750 -16.233 1.00 71.75 94 THR A N 1
ATOM 701 C CA . THR A 1 94 ? 4.164 -6.998 -16.033 1.00 71.75 94 THR A CA 1
ATOM 702 C C . THR A 1 94 ? 4.463 -7.622 -14.668 1.00 71.75 94 THR A C 1
ATOM 704 O O . THR A 1 94 ? 3.539 -8.011 -13.959 1.00 71.75 94 THR A O 1
ATOM 707 N N . TRP A 1 95 ? 5.730 -7.663 -14.242 1.00 70.06 95 TRP A N 1
ATOM 708 C CA . TRP A 1 95 ? 6.104 -8.159 -12.911 1.00 70.06 95 TRP A CA 1
ATOM 709 C C . TRP A 1 95 ? 5.551 -7.297 -11.773 1.00 70.06 95 TRP A C 1
ATOM 711 O O . TRP A 1 95 ? 5.140 -7.843 -10.748 1.00 70.06 95 TRP A O 1
ATOM 721 N N . ALA A 1 96 ? 5.520 -5.971 -11.939 1.00 70.06 96 ALA A N 1
ATOM 722 C CA . ALA A 1 96 ? 4.896 -5.076 -10.971 1.00 70.06 96 ALA A CA 1
ATOM 723 C C . ALA A 1 96 ? 3.392 -5.359 -10.868 1.00 70.06 96 ALA A C 1
ATOM 725 O O . ALA A 1 96 ? 2.918 -5.611 -9.765 1.00 70.06 96 ALA A O 1
ATOM 726 N N . LEU A 1 97 ? 2.677 -5.429 -11.995 1.00 73.38 97 LEU A N 1
ATOM 727 C CA . LEU A 1 97 ? 1.241 -5.726 -12.043 1.00 73.38 97 LEU A CA 1
ATOM 728 C C . LEU A 1 97 ? 0.911 -7.108 -11.447 1.00 73.38 97 LEU A C 1
ATOM 730 O O . LEU A 1 97 ? 0.003 -7.212 -10.629 1.00 73.38 97 LEU A O 1
ATOM 734 N N . ILE A 1 98 ? 1.689 -8.155 -11.752 1.00 71.81 98 ILE A N 1
ATOM 735 C CA . ILE A 1 98 ? 1.548 -9.479 -11.110 1.00 71.81 98 ILE A CA 1
ATOM 736 C C . ILE A 1 98 ? 1.748 -9.373 -9.591 1.00 71.81 98 ILE A C 1
ATOM 738 O O . ILE A 1 98 ? 1.026 -10.006 -8.819 1.00 71.81 98 ILE A O 1
ATOM 742 N N . GLY A 1 99 ? 2.722 -8.574 -9.150 1.00 67.25 99 GLY A N 1
ATOM 743 C CA . GLY A 1 99 ? 2.944 -8.282 -7.735 1.00 67.25 99 GLY A CA 1
ATOM 744 C C . GLY A 1 99 ? 1.743 -7.600 -7.076 1.00 67.25 99 GLY A C 1
ATOM 745 O O . GLY A 1 99 ? 1.363 -7.998 -5.977 1.00 67.25 99 GLY A O 1
ATOM 746 N N . LEU A 1 100 ? 1.111 -6.639 -7.759 1.00 70.19 100 LEU A N 1
ATOM 747 C CA . LEU A 1 100 ? -0.110 -5.975 -7.290 1.00 70.19 100 LEU A CA 1
ATOM 748 C C . LEU A 1 100 ? -1.274 -6.969 -7.165 1.00 70.19 100 LEU A C 1
ATOM 750 O O . LEU A 1 100 ? -1.909 -7.014 -6.118 1.00 70.19 100 LEU A O 1
ATOM 754 N N . VAL A 1 101 ? -1.508 -7.822 -8.172 1.00 69.75 101 VAL A N 1
ATOM 755 C CA . VAL A 1 101 ? -2.549 -8.871 -8.112 1.00 69.75 101 VAL A CA 1
ATOM 756 C C . VAL A 1 101 ? -2.313 -9.803 -6.924 1.00 69.75 101 VAL A C 1
ATOM 758 O O . VAL A 1 101 ? -3.236 -10.104 -6.169 1.00 69.75 101 VAL A O 1
ATOM 761 N N . ARG A 1 102 ? -1.069 -10.255 -6.717 1.00 66.81 102 ARG A N 1
ATOM 762 C CA . ARG A 1 102 ? -0.727 -11.119 -5.575 1.00 66.81 102 ARG A CA 1
ATOM 763 C C . ARG A 1 102 ? -0.961 -10.426 -4.236 1.00 66.81 102 ARG A C 1
ATOM 765 O O . ARG A 1 102 ? -1.474 -11.065 -3.328 1.00 66.81 102 ARG A O 1
ATOM 772 N N . GLY A 1 103 ? -0.609 -9.149 -4.114 1.00 64.62 103 GLY A N 1
ATOM 773 C CA . GLY A 1 103 ? -0.871 -8.391 -2.894 1.00 64.62 103 GLY A CA 1
ATOM 774 C C . GLY A 1 103 ? -2.371 -8.209 -2.638 1.00 64.62 103 GLY A C 1
ATOM 775 O O . GLY A 1 103 ? -2.840 -8.530 -1.554 1.00 64.62 103 GLY A O 1
ATOM 776 N N . LEU A 1 104 ? -3.149 -7.811 -3.647 1.00 67.31 104 LEU A N 1
ATOM 777 C CA . LEU A 1 104 ? -4.600 -7.610 -3.521 1.00 67.31 104 LEU A CA 1
ATOM 778 C C . LEU A 1 104 ? -5.349 -8.903 -3.178 1.00 67.31 104 LEU A C 1
ATOM 780 O O . LEU A 1 104 ? -6.191 -8.916 -2.282 1.00 67.31 104 LEU A O 1
ATOM 784 N N . THR A 1 105 ? -5.005 -10.013 -3.836 1.00 65.19 105 THR A N 1
ATOM 785 C CA . THR A 1 105 ? -5.585 -11.333 -3.528 1.00 65.19 105 THR A CA 1
ATOM 786 C C . THR A 1 105 ? -5.261 -11.797 -2.109 1.00 65.19 105 THR A C 1
ATOM 788 O O . THR A 1 105 ? -6.102 -12.428 -1.473 1.00 65.19 105 THR A O 1
ATOM 791 N N . GLN A 1 106 ? -4.079 -11.462 -1.587 1.00 59.56 106 GLN A N 1
ATOM 792 C CA . GLN A 1 106 ? -3.675 -11.811 -0.225 1.00 59.56 106 GLN A CA 1
ATOM 793 C C . GLN A 1 106 ? -4.433 -11.007 0.839 1.00 59.56 106 GLN A C 1
ATOM 795 O O . GLN A 1 106 ? -4.646 -11.518 1.936 1.00 59.56 106 GLN A O 1
ATOM 800 N N . VAL A 1 107 ? -4.899 -9.801 0.502 1.00 56.56 107 VAL A N 1
ATOM 801 C CA . VAL A 1 107 ? -5.713 -8.959 1.395 1.00 56.56 107 VAL A CA 1
ATOM 802 C C . VAL A 1 107 ? -7.225 -9.098 1.128 1.00 56.56 107 VAL A C 1
ATOM 804 O O . VAL A 1 107 ? -8.042 -8.385 1.699 1.00 56.56 107 VAL A O 1
ATOM 807 N N . GLY A 1 108 ? -7.630 -10.061 0.293 1.00 59.28 108 GLY A N 1
ATOM 808 C CA . GLY A 1 108 ? -9.042 -10.363 0.034 1.00 59.28 108 GLY A CA 1
ATOM 809 C C . GLY A 1 108 ? -9.754 -9.383 -0.907 1.00 59.28 108 GLY A C 1
ATOM 810 O O . GLY A 1 108 ? -10.962 -9.505 -1.110 1.00 59.28 108 GLY A O 1
ATOM 811 N N . GLU A 1 109 ? -9.037 -8.454 -1.544 1.00 63.09 109 GLU A N 1
ATOM 812 C CA . GLU A 1 109 ? -9.611 -7.484 -2.484 1.00 63.09 109 GLU A CA 1
ATOM 813 C C . GLU A 1 109 ? -9.711 -8.067 -3.909 1.00 63.09 109 GLU A C 1
ATOM 815 O O . GLU A 1 109 ? -8.956 -7.748 -4.835 1.00 63.09 109 GLU A O 1
ATOM 820 N N . VAL A 1 110 ? -10.675 -8.977 -4.093 1.00 57.69 110 VAL A N 1
ATOM 821 C CA . VAL A 1 110 ? -10.891 -9.724 -5.350 1.00 57.69 110 VAL A CA 1
ATOM 822 C C . VAL A 1 110 ? -11.322 -8.817 -6.513 1.00 57.69 110 VAL A C 1
ATOM 824 O O . VAL A 1 110 ? -10.928 -9.056 -7.655 1.00 57.69 110 VAL A O 1
ATOM 827 N N . ALA A 1 111 ? -12.109 -7.770 -6.243 1.00 60.41 111 ALA A N 1
ATOM 828 C CA . ALA A 1 111 ? -12.590 -6.847 -7.274 1.00 60.41 111 ALA A CA 1
ATOM 829 C C . ALA A 1 111 ? -11.443 -6.030 -7.895 1.00 60.41 111 ALA A C 1
ATOM 831 O O . ALA A 1 111 ? -11.310 -5.986 -9.117 1.00 60.41 111 ALA A O 1
ATOM 832 N N . GLU A 1 112 ? -10.572 -5.467 -7.057 1.00 65.56 112 GLU A N 1
ATOM 833 C CA . GLU A 1 112 ? -9.400 -4.705 -7.500 1.00 65.56 112 GLU A CA 1
ATOM 834 C C . GLU A 1 112 ? -8.378 -5.622 -8.192 1.00 65.56 112 GLU A C 1
ATOM 836 O O . GLU A 1 112 ? -7.816 -5.268 -9.227 1.00 65.56 112 GLU A O 1
ATOM 841 N N . SER A 1 113 ? -8.216 -6.865 -7.715 1.00 64.81 113 SER A N 1
ATOM 842 C CA . SER A 1 113 ? -7.355 -7.867 -8.368 1.00 64.81 113 SER A CA 1
ATOM 843 C C . SER A 1 113 ? -7.715 -8.078 -9.844 1.00 64.81 113 SER A C 1
ATOM 845 O O . SER A 1 113 ? -6.828 -8.219 -10.687 1.00 64.81 113 SER A O 1
ATOM 847 N N . ARG A 1 114 ? -9.011 -8.074 -10.176 1.00 65.62 114 ARG A N 1
ATOM 848 C CA . ARG A 1 114 ? -9.485 -8.234 -11.555 1.00 65.62 114 ARG A CA 1
ATOM 849 C C . ARG A 1 114 ? -9.130 -7.033 -12.438 1.00 65.62 114 ARG A C 1
ATOM 851 O O . ARG A 1 114 ? -8.675 -7.246 -13.560 1.00 65.62 114 ARG A O 1
ATOM 858 N N . LEU A 1 115 ? -9.278 -5.805 -11.934 1.00 68.00 115 LEU A N 1
ATOM 859 C CA . LEU A 1 115 ? -8.915 -4.578 -12.662 1.00 68.00 115 LEU A CA 1
ATOM 860 C C . LEU A 1 115 ? -7.427 -4.556 -13.035 1.00 68.00 115 LEU A C 1
ATOM 862 O O . LEU A 1 115 ? -7.056 -4.172 -14.148 1.00 68.00 115 LEU A O 1
ATOM 866 N N . VAL A 1 116 ? -6.567 -5.029 -12.130 1.00 68.75 116 VAL A N 1
ATOM 867 C CA . VAL A 1 116 ? -5.128 -5.138 -12.401 1.00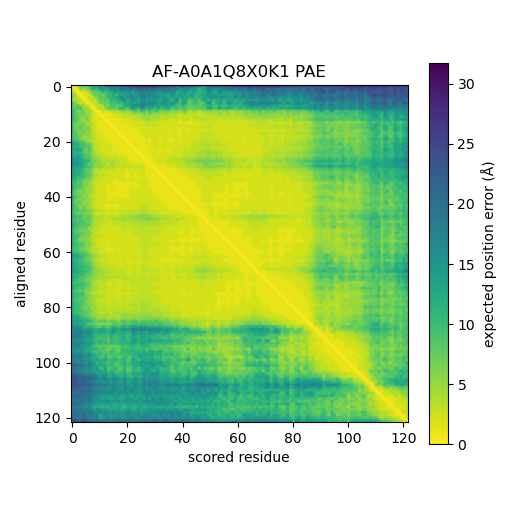 68.75 116 VAL A CA 1
ATOM 868 C C . VAL A 1 116 ? -4.831 -6.198 -13.465 1.00 68.75 116 VAL A C 1
ATOM 870 O O . VAL A 1 116 ? -3.991 -5.961 -14.331 1.00 68.75 116 VAL A O 1
ATOM 873 N N . VAL A 1 117 ? -5.517 -7.348 -13.442 1.00 69.06 117 VAL A N 1
ATOM 874 C CA . VAL A 1 117 ? -5.363 -8.393 -14.475 1.00 69.06 117 VAL A CA 1
ATOM 875 C C . VAL A 1 117 ? -5.766 -7.869 -15.853 1.00 69.06 117 VAL A C 1
ATOM 877 O O . VAL A 1 117 ? -5.025 -8.064 -16.813 1.00 69.06 117 VAL A O 1
ATOM 880 N N . GLU A 1 118 ? -6.900 -7.175 -15.953 1.00 68.88 118 GLU A N 1
ATOM 881 C CA . GLU A 1 118 ? -7.359 -6.565 -17.208 1.00 68.88 118 GLU A CA 1
ATOM 882 C C . GLU A 1 118 ? -6.348 -5.522 -17.720 1.00 68.88 118 GLU A C 1
ATOM 884 O O . GLU A 1 118 ? -6.010 -5.524 -18.901 1.00 68.88 118 GLU A O 1
ATOM 889 N N . SER A 1 119 ? -5.761 -4.723 -16.822 1.00 67.50 119 SER A N 1
ATOM 890 C CA . SER A 1 119 ? -4.707 -3.750 -17.159 1.00 67.50 119 SER A CA 1
ATOM 891 C C . SER A 1 119 ? -3.362 -4.384 -17.541 1.00 67.50 119 SER A C 1
ATOM 893 O O . SER A 1 119 ? -2.536 -3.732 -18.172 1.00 67.50 119 SER A O 1
ATOM 895 N N . ALA A 1 120 ? -3.100 -5.628 -17.129 1.00 62.75 120 ALA A N 1
ATOM 896 C CA . ALA A 1 120 ? -1.872 -6.354 -17.463 1.00 62.75 120 ALA A CA 1
ATOM 897 C C . ALA A 1 120 ? -1.960 -7.117 -18.792 1.00 62.75 120 ALA A C 1
ATOM 899 O O . ALA A 1 120 ? -0.923 -7.474 -19.354 1.00 62.75 120 ALA A O 1
ATOM 900 N N . LEU A 1 121 ? -3.181 -7.409 -19.249 1.00 63.25 121 LEU A N 1
ATOM 901 C CA . LEU A 1 121 ? -3.468 -8.131 -20.490 1.00 63.25 121 LEU A CA 1
ATOM 902 C C . LEU A 1 121 ? -3.796 -7.203 -21.674 1.00 63.25 121 LEU A C 1
ATOM 904 O O . LEU A 1 121 ? -3.785 -7.681 -22.809 1.00 63.25 121 LEU A O 1
ATOM 908 N N . GLY A 1 122 ? -4.102 -5.927 -21.414 1.00 57.59 122 GLY A N 1
ATOM 909 C CA . GLY A 1 122 ? -4.261 -4.869 -22.423 1.00 57.59 122 GLY A CA 1
ATOM 910 C C . GLY A 1 122 ? -2.947 -4.192 -22.789 1.00 57.59 122 GLY A C 1
ATOM 911 O O . GLY A 1 122 ? -2.818 -3.801 -23.969 1.00 57.59 122 GLY A O 1
#

Nearest PDB structures (foldseek):
  4jhr-assembly1_A  TM=5.193E-01  e=1.288E-02  Mus musculus
  3ro3-assembly1_A  TM=5.061E-01  e=1.288E-02  Mus musculus
  4jhr-assembly1_B  TM=5.203E-01  e=1.355E-02  Mus musculus
  5a6c-assembly2_A  TM=5.094E-01  e=1.224E-02  Homo sapiens
  3sf4-assembly3_C  TM=5.112E-01  e=2.141E-02  Homo sapiens

Radius of gyration: 13.99 Å; Cα contacts (8 Å, |Δi|>4): 160; chains: 1; bounding box: 38×20×42 Å

Organism: NCBI:txid544580

Sequence (122 aa):
MDAAGQIKDRQECVQILVDVVGILVQMGEVAESRQVAEIALSTANRLKAPQRRAQALVMVSGVFGQIGEVDESRRVVESALSIAGQIEDIRGRTWALIGLVRGLTQVGEVAESRLVVESALG